Protein AF-A0A3L6GBQ1-F1 (afdb_monomer)

Foldseek 3Di:
DDDDDDDPDPPPPPPPPDPPDDQADKDWDFACDLPVPAIAIEIEFQAPPPPCVVVSVVVVVVCQVVVDDDDDCGVPRYYYYAPQHHDPDRPLRVLSNVQLVVLVVVCVVVVVPVPHDDSSVSSVVRDDPVNSVVSVVVVVVVVVVVVVVVVVVVVDDPDPPDPDDDD

Sequence (167 aa):
MGSGSNSKEGEERVLSHGDVGGSHWTLLILDNVTSPSVPRFVHHDSIAGAPNLPIAARLADALRPLLSGSNSKRDTVPLIEG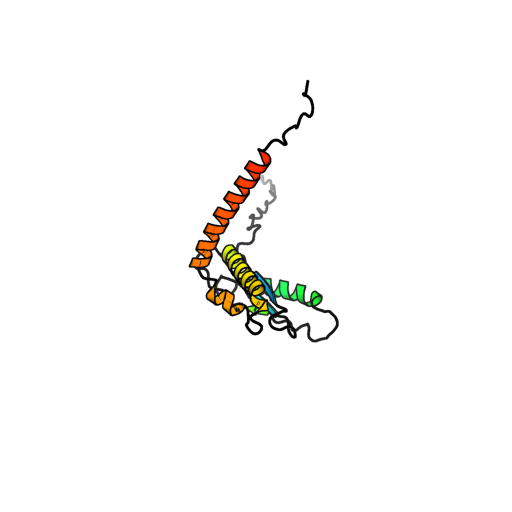PTPRQTNGYDCGVYVMAIARALCAWWKNGQDQRGGDWFQAVRSGVDAHSVEAMRTDLLQLINTLIQEKANANSTPMGDTDPGSLE
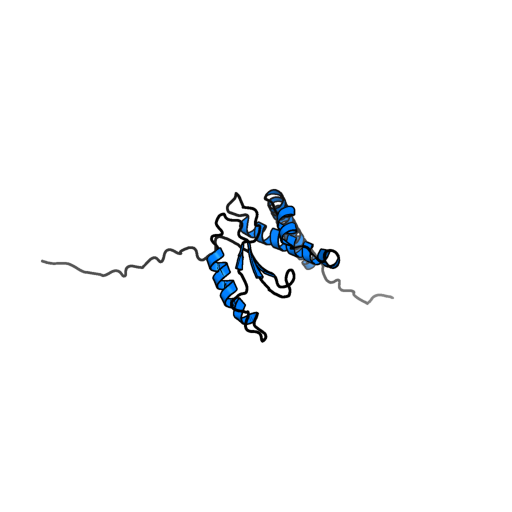
Organism: Zea mays (NCBI:txid4577)

Nearest PDB structures (foldseek):
  5lnb-assembly1_B  TM=4.120E-01  e=7.012E-03  Saccharomyces cerevisiae S288C
  7n1l-assembly4_J  TM=3.898E-01  e=8.463E+00  Brucella abortus 2308

Secondary structure (DSSP, 8-state):
--------------------S-----EEEEE-SSSTTS-EEEEE-SSTT-TTHHHHHHHHHHHGGGG-SS-S--TT--EEE--PPPPSSSS-HHHHHHHHHHHHHHHHHHTTS-TT--THHHHHHH-SHHHHHHHHHHHHHHHHHHHHHHHHHHTS-----------

Radius of gyration: 26.8 Å; Cα contacts (8 Å, |Δi|>4): 136; chains: 1; bounding box: 65×110×48 Å

Solvent-accessible surface area (backbone atoms only — not comparable to full-atom values): 10573 Å² total; per-residue (Å²): 140,82,87,78,86,78,82,79,74,77,80,75,77,76,71,72,85,65,75,91,69,84,88,78,47,66,39,77,42,82,45,56,69,86,36,72,91,56,44,34,36,35,38,34,40,31,51,86,87,36,83,58,48,72,56,50,48,54,52,48,61,69,45,42,70,77,74,59,86,88,69,96,76,52,98,63,60,45,79,43,81,45,78,48,60,70,61,92,66,90,78,50,40,58,45,49,41,51,43,45,53,50,28,50,54,51,44,58,72,60,38,87,81,50,88,83,67,64,63,61,56,42,30,61,76,60,44,46,74,66,53,34,53,50,47,54,52,52,51,54,51,51,52,53,50,54,52,50,52,55,54,53,62,75,67,59,76,82,74,82,81,78,91,81,85,83,132

InterPro domains:
  IPR003653 Ulp1 protease family, C-terminal catalytic domain [PF02902] (21-104)
  IPR003653 Ulp1 protease family, C-terminal catalytic domain [PS50600] (1-104)
  IPR038765 Papain-like cysteine peptidase superfamily [SSF54001] (20-145)
  IPR044613 NEDD8-specific protease 1/2-like [PTHR46468] (20-155)

Mean predicted aligned error: 12.12 Å

pLDDT: mean 81.48, std 19.96, range [34.19, 98.38]

Structure (mmCIF, N/CA/C/O backbone):
data_AF-A0A3L6GBQ1-F1
#
_entry.id   AF-A0A3L6GBQ1-F1
#
loop_
_atom_site.group_PDB
_atom_site.id
_atom_site.type_symbol
_atom_site.label_atom_id
_atom_site.label_alt_id
_atom_site.label_comp_id
_atom_site.label_asym_id
_atom_site.label_entity_id
_atom_site.label_seq_id
_atom_site.pdbx_PDB_ins_code
_atom_site.Cartn_x
_atom_site.Cartn_y
_atom_site.Cartn_z
_atom_site.occupancy
_atom_site.B_iso_or_equiv
_atom_site.auth_seq_id
_atom_site.auth_comp_id
_atom_site.auth_asym_id
_atom_site.auth_atom_id
_atom_site.pdbx_PDB_model_num
ATOM 1 N N . MET A 1 1 ? -49.668 -56.322 0.816 1.00 41.72 1 MET A N 1
ATOM 2 C CA . MET A 1 1 ? -49.027 -55.573 1.917 1.00 41.72 1 MET A CA 1
ATOM 3 C C . MET A 1 1 ? -47.766 -54.949 1.357 1.00 41.72 1 MET A C 1
ATOM 5 O O . MET A 1 1 ? -46.922 -55.683 0.869 1.00 41.72 1 MET A O 1
ATOM 9 N N . GLY A 1 2 ? -47.703 -53.623 1.315 1.00 37.28 2 GLY A N 1
ATOM 10 C CA . GLY A 1 2 ? -46.617 -52.889 0.669 1.00 37.28 2 GLY A CA 1
ATOM 11 C C . GLY A 1 2 ? -46.934 -51.401 0.640 1.00 37.28 2 GLY A C 1
ATOM 12 O O . GLY A 1 2 ? -47.176 -50.842 -0.422 1.00 37.28 2 GLY A O 1
ATOM 13 N N . SER A 1 3 ? -47.030 -50.805 1.830 1.00 37.66 3 SER A N 1
ATOM 14 C CA . SER A 1 3 ? -46.986 -49.354 2.011 1.00 37.66 3 SER A CA 1
ATOM 15 C C . SER A 1 3 ? -45.590 -48.852 1.661 1.00 37.66 3 SER A C 1
ATOM 17 O O . SER A 1 3 ? -44.602 -49.498 2.005 1.00 37.66 3 SER A O 1
ATOM 19 N N . GLY A 1 4 ? -45.505 -47.690 1.024 1.00 34.19 4 GLY A N 1
ATOM 20 C CA . GLY A 1 4 ? -44.226 -47.057 0.729 1.00 34.19 4 GLY A CA 1
ATOM 21 C C . GLY A 1 4 ? -44.398 -45.766 -0.050 1.00 34.19 4 GLY A C 1
ATOM 22 O O . GLY A 1 4 ? -44.032 -45.695 -1.218 1.00 34.19 4 GLY A O 1
ATOM 23 N N . SER A 1 5 ? -45.002 -44.767 0.591 1.00 44.19 5 SER A N 1
ATOM 24 C CA . SER A 1 5 ? -44.979 -43.372 0.156 1.00 44.19 5 SER A CA 1
ATOM 25 C C . SER A 1 5 ? -43.531 -42.935 -0.051 1.00 44.19 5 SER A C 1
ATOM 27 O O . SER A 1 5 ? -42.726 -43.070 0.866 1.00 44.19 5 SER A O 1
ATOM 29 N N . ASN A 1 6 ? -43.197 -42.405 -1.226 1.00 37.03 6 ASN A N 1
ATOM 30 C CA . ASN A 1 6 ? -41.892 -41.796 -1.456 1.00 37.03 6 ASN A CA 1
ATOM 31 C C . ASN A 1 6 ? -42.096 -40.323 -1.814 1.00 37.03 6 ASN A C 1
ATOM 33 O O . ASN A 1 6 ? -42.129 -39.932 -2.981 1.00 37.03 6 ASN A O 1
ATOM 37 N N . SER A 1 7 ? -42.297 -39.523 -0.769 1.00 39.69 7 SER A N 1
ATOM 38 C CA . SER A 1 7 ? -42.154 -38.074 -0.817 1.00 39.69 7 SER A CA 1
ATOM 39 C C . SER A 1 7 ? -40.669 -37.780 -0.996 1.00 39.69 7 SER A C 1
ATOM 41 O O . SER A 1 7 ? -39.887 -37.943 -0.065 1.00 39.69 7 SER A O 1
ATOM 43 N N . LYS A 1 8 ? -40.253 -37.393 -2.204 1.00 43.56 8 LYS A N 1
ATOM 44 C CA . LYS A 1 8 ? -38.941 -36.772 -2.386 1.00 43.56 8 LYS A CA 1
ATOM 45 C C . LYS A 1 8 ? -39.059 -35.330 -1.919 1.00 43.56 8 LYS A C 1
ATOM 47 O O . LYS A 1 8 ? -39.479 -34.459 -2.676 1.00 43.56 8 LYS A O 1
ATOM 52 N N . GLU A 1 9 ? -38.757 -35.133 -0.642 1.00 41.53 9 GLU A N 1
ATOM 53 C CA . GLU A 1 9 ? -38.424 -33.831 -0.087 1.00 41.53 9 GLU A CA 1
ATOM 54 C C . GLU A 1 9 ? -37.320 -33.221 -0.953 1.00 41.53 9 GLU A C 1
ATOM 56 O O . GLU A 1 9 ? -36.312 -33.864 -1.263 1.00 41.53 9 GLU A O 1
ATOM 61 N N . GLY A 1 10 ? -37.577 -32.006 -1.434 1.00 39.84 10 GLY A N 1
ATOM 62 C CA . GLY A 1 10 ? -36.578 -31.208 -2.114 1.00 39.84 10 GLY A CA 1
ATOM 63 C C . GLY A 1 10 ? -35.455 -30.953 -1.128 1.00 39.84 10 GLY A C 1
ATOM 64 O O . GLY A 1 10 ? -35.651 -30.257 -0.138 1.00 39.84 10 GLY A O 1
ATOM 65 N N . GLU A 1 11 ? -34.305 -31.555 -1.400 1.00 41.78 11 GLU A N 1
ATOM 66 C CA . GLU A 1 11 ? -33.051 -31.261 -0.731 1.00 41.78 11 GLU A CA 1
ATOM 67 C C . GLU A 1 11 ? -32.746 -29.782 -0.973 1.00 41.78 11 GLU A C 1
ATOM 69 O O . GLU A 1 11 ? -32.237 -29.375 -2.023 1.00 41.78 11 GLU A O 1
ATOM 74 N N . GLU A 1 12 ? -33.170 -28.961 -0.015 1.00 43.19 12 GLU A N 1
ATOM 75 C CA . GLU A 1 12 ? -32.773 -27.577 0.122 1.00 43.19 12 GLU A CA 1
ATOM 76 C C . GLU A 1 12 ? -31.256 -27.599 0.243 1.00 43.19 12 GLU A C 1
ATOM 78 O O . GLU A 1 12 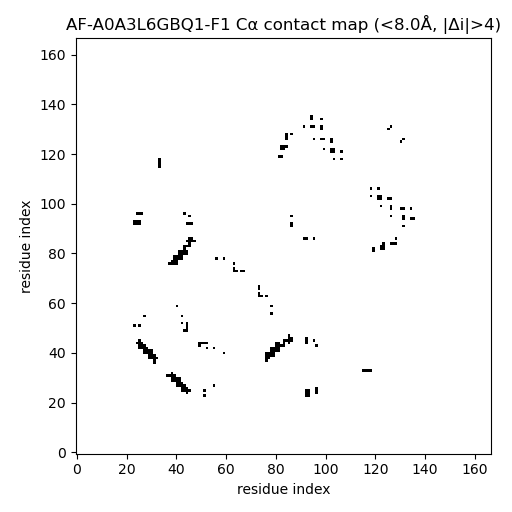? -30.682 -27.910 1.287 1.00 43.19 12 GLU A O 1
ATOM 83 N N . ARG A 1 13 ? -30.586 -27.331 -0.881 1.00 45.78 13 ARG A N 1
ATOM 84 C CA . ARG A 1 13 ? -29.183 -26.955 -0.870 1.00 45.78 13 ARG A CA 1
ATOM 85 C C . ARG A 1 13 ? -29.116 -25.686 -0.047 1.00 45.78 13 ARG A C 1
ATOM 87 O O . ARG A 1 13 ? -29.298 -24.592 -0.578 1.00 45.78 13 ARG A O 1
ATOM 94 N N . VAL A 1 14 ? -28.855 -25.854 1.243 1.00 46.78 14 VAL A N 1
ATOM 95 C CA . VAL A 1 14 ? -28.320 -24.810 2.095 1.00 46.78 14 VAL A CA 1
ATOM 96 C C . VAL A 1 14 ? -27.008 -24.424 1.433 1.00 46.78 14 VAL A C 1
ATOM 98 O O . VAL A 1 14 ? -25.966 -25.045 1.634 1.00 46.78 14 VAL A O 1
ATOM 101 N N . LEU A 1 15 ? -27.083 -23.430 0.549 1.00 51.75 15 LEU A N 1
ATOM 102 C CA . LEU A 1 15 ? -25.930 -22.649 0.174 1.00 51.75 15 LEU A CA 1
ATOM 103 C C . LEU A 1 15 ? -25.456 -22.073 1.501 1.00 51.75 15 LEU A C 1
ATOM 105 O O . LEU A 1 15 ? -26.070 -21.152 2.047 1.00 51.75 15 LEU A O 1
ATOM 109 N N . SER A 1 16 ? -24.410 -22.683 2.066 1.00 50.91 16 SER A N 1
ATOM 110 C CA . SER A 1 16 ? -23.622 -22.035 3.100 1.00 50.91 16 SER A CA 1
ATOM 111 C C . SER A 1 16 ? -23.408 -20.621 2.592 1.00 50.91 16 SER A C 1
ATOM 113 O O . SER A 1 16 ? -22.947 -20.462 1.456 1.00 50.91 16 SER A O 1
ATOM 115 N N . HIS A 1 17 ? -23.821 -19.625 3.369 1.00 53.19 17 HIS A N 1
ATOM 116 C CA . HIS A 1 17 ? -23.492 -18.236 3.100 1.00 53.19 17 HIS A CA 1
ATOM 117 C C . HIS A 1 17 ? -21.967 -18.137 3.201 1.00 53.19 17 HIS A C 1
ATOM 119 O O . HIS A 1 17 ? -21.422 -17.826 4.253 1.00 53.19 17 HIS A O 1
ATOM 125 N N . GLY A 1 18 ? -21.277 -18.554 2.140 1.00 50.28 18 GLY A N 1
ATOM 126 C CA . GLY A 1 18 ? -19.845 -18.421 2.002 1.00 50.28 18 GLY A CA 1
ATOM 127 C C . GLY A 1 18 ? -19.578 -16.934 2.015 1.00 50.28 18 GLY A C 1
ATOM 128 O O . GLY A 1 18 ? -20.224 -16.218 1.251 1.00 50.28 18 GLY A O 1
ATOM 129 N N . ASP A 1 19 ? -18.717 -16.514 2.941 1.00 51.97 19 ASP A N 1
ATOM 130 C CA . ASP A 1 19 ? -18.267 -15.143 3.170 1.00 51.97 19 ASP A CA 1
ATOM 131 C C . ASP A 1 19 ? -18.482 -14.246 1.950 1.00 51.97 19 ASP A C 1
ATOM 133 O O . ASP A 1 19 ? -17.696 -14.234 1.000 1.00 51.97 19 ASP A O 1
ATOM 137 N N . VAL A 1 20 ? -19.576 -13.485 1.968 1.00 53.97 20 VAL A N 1
ATOM 138 C CA . VAL A 1 20 ? -19.870 -12.477 0.949 1.00 53.97 20 VAL A CA 1
ATOM 139 C C . VAL A 1 20 ? -19.022 -11.246 1.290 1.00 53.97 20 VAL A C 1
ATOM 141 O O . VAL A 1 20 ? -19.536 -10.211 1.702 1.00 53.97 20 VAL A O 1
ATOM 144 N N . GLY A 1 21 ? -17.695 -11.382 1.233 1.00 73.44 21 GLY A N 1
ATOM 145 C CA . GLY A 1 21 ? -16.768 -10.341 1.667 1.00 73.44 21 GLY A CA 1
ATOM 146 C C . GLY A 1 21 ? -15.310 -10.601 1.286 1.00 73.44 21 GLY A C 1
ATOM 147 O O . GLY A 1 21 ? -14.914 -11.717 0.966 1.00 73.44 21 GLY A O 1
ATOM 148 N N . GLY A 1 22 ? -14.504 -9.537 1.310 1.00 81.31 22 GLY A N 1
ATOM 149 C CA . GLY A 1 22 ? -13.046 -9.613 1.212 1.00 81.31 22 GLY A CA 1
ATOM 150 C C . GLY A 1 22 ? -12.409 -9.547 2.601 1.00 81.31 22 GLY A C 1
ATOM 151 O O . GLY A 1 22 ? -12.785 -8.702 3.408 1.00 81.31 22 GLY A O 1
ATOM 152 N N . SER A 1 23 ? -11.439 -10.420 2.878 1.00 89.31 23 SER A N 1
ATOM 153 C CA . SER A 1 23 ? -10.748 -10.512 4.177 1.00 89.31 23 SER A CA 1
ATOM 154 C C . SER A 1 23 ? -9.443 -9.716 4.249 1.00 89.31 23 SER A C 1
ATOM 156 O O . SER A 1 23 ? -8.848 -9.599 5.319 1.00 89.31 23 SER A O 1
ATOM 158 N N . HIS A 1 24 ? -8.969 -9.184 3.118 1.00 95.31 24 HIS A N 1
ATOM 159 C CA . HIS A 1 24 ? -7.639 -8.598 3.017 1.00 95.31 24 HIS A CA 1
ATOM 160 C C . HIS A 1 24 ? -7.591 -7.412 2.058 1.00 95.31 24 HIS A C 1
ATOM 162 O O . HIS A 1 24 ? -8.119 -7.475 0.946 1.00 95.31 24 HIS A O 1
ATOM 168 N N . TRP A 1 25 ? -6.917 -6.347 2.485 1.00 96.81 25 TRP A N 1
ATOM 169 C CA . TRP A 1 25 ? -6.746 -5.116 1.723 1.00 96.81 25 TRP A CA 1
ATOM 170 C C . TRP A 1 25 ? -5.307 -4.984 1.241 1.00 96.81 25 TRP A C 1
ATOM 172 O O . TRP A 1 25 ? -4.361 -5.179 2.000 1.00 96.81 25 TRP A O 1
ATOM 182 N N . THR A 1 26 ? -5.151 -4.596 -0.021 1.00 97.69 26 THR A N 1
ATOM 183 C CA . THR A 1 26 ? -3.857 -4.291 -0.638 1.00 97.69 26 THR A CA 1
ATOM 184 C C . THR A 1 26 ? -3.963 -3.062 -1.515 1.00 97.69 26 THR A C 1
ATOM 186 O O . THR A 1 26 ? -5.059 -2.699 -1.942 1.00 97.69 26 THR A O 1
ATOM 189 N N . LEU A 1 27 ? -2.827 -2.449 -1.830 1.00 98.38 27 LEU A N 1
ATOM 190 C CA . LEU A 1 27 ? -2.771 -1.240 -2.641 1.00 98.38 27 LEU A CA 1
ATOM 191 C C . LEU A 1 27 ? -2.077 -1.524 -3.975 1.00 98.38 27 LEU A C 1
ATOM 193 O O . LEU A 1 27 ? -0.997 -2.104 -4.001 1.00 98.38 27 LEU A O 1
ATOM 197 N N . LEU A 1 28 ? -2.681 -1.096 -5.083 1.00 98.38 28 LEU A N 1
ATOM 198 C CA . LEU A 1 28 ? -2.044 -1.070 -6.399 1.00 98.38 28 LEU A CA 1
ATOM 199 C C . LEU A 1 28 ? -1.839 0.387 -6.813 1.00 98.38 28 LEU A C 1
ATOM 201 O O . LEU A 1 28 ? -2.798 1.154 -6.872 1.00 98.38 28 LEU A O 1
ATOM 205 N N . ILE A 1 29 ? -0.599 0.760 -7.106 1.00 96.69 29 ILE A N 1
ATOM 206 C CA . ILE A 1 29 ? -0.216 2.110 -7.527 1.00 96.69 29 ILE A CA 1
ATOM 207 C C . ILE A 1 29 ? 0.177 2.066 -8.997 1.00 96.69 29 ILE A C 1
ATOM 209 O O . ILE A 1 29 ? 1.008 1.249 -9.382 1.00 96.69 29 ILE A O 1
ATOM 213 N N . LEU A 1 30 ? -0.377 2.965 -9.809 1.00 94.31 30 LEU A N 1
ATOM 214 C CA . LEU A 1 30 ? 0.168 3.281 -11.125 1.00 94.31 30 LEU A CA 1
ATOM 215 C C . LEU A 1 30 ? 1.121 4.468 -10.982 1.00 94.31 30 LEU A C 1
ATOM 217 O O . LEU A 1 30 ? 0.693 5.603 -10.781 1.00 94.31 30 LEU A O 1
ATOM 221 N N . ASP A 1 31 ? 2.412 4.199 -11.095 1.00 91.50 31 ASP A N 1
ATOM 222 C CA . ASP A 1 31 ? 3.462 5.202 -11.044 1.00 91.50 31 ASP A CA 1
ATOM 223 C C . ASP A 1 31 ? 3.910 5.547 -12.464 1.00 91.50 31 ASP A C 1
ATOM 225 O O . ASP A 1 31 ? 4.516 4.730 -13.154 1.00 91.50 31 ASP A O 1
ATOM 229 N N . ASN A 1 32 ? 3.595 6.765 -12.897 1.00 87.25 32 ASN A N 1
ATOM 230 C CA . ASN A 1 32 ? 4.016 7.325 -14.183 1.00 87.25 32 ASN A CA 1
ATOM 231 C C . ASN A 1 32 ? 4.925 8.553 -14.004 1.00 87.25 32 ASN A C 1
ATOM 233 O O . ASN A 1 32 ? 5.056 9.374 -14.909 1.00 87.25 32 ASN A O 1
ATOM 237 N N . VAL A 1 33 ? 5.490 8.740 -12.808 1.00 82.44 33 VAL A N 1
ATOM 238 C CA . VAL A 1 33 ? 6.191 9.987 -12.473 1.00 82.44 33 VAL A CA 1
ATOM 239 C C . VAL A 1 33 ? 7.652 9.742 -12.154 1.00 82.44 33 VAL A C 1
ATOM 241 O O . VAL A 1 33 ? 8.502 10.507 -12.602 1.00 82.44 33 VAL A O 1
ATOM 244 N N . THR A 1 34 ? 7.972 8.668 -11.436 1.00 79.75 34 THR A N 1
ATOM 245 C CA . THR A 1 34 ? 9.373 8.346 -11.116 1.00 79.75 34 THR A CA 1
ATOM 246 C C . THR A 1 34 ? 10.176 7.928 -12.346 1.00 79.75 34 THR A C 1
ATOM 248 O O . THR A 1 34 ? 11.393 8.083 -12.384 1.00 79.75 34 THR A O 1
ATOM 251 N N . SER A 1 35 ? 9.507 7.402 -13.371 1.00 73.00 35 SER A N 1
ATOM 252 C CA . SER A 1 35 ? 10.093 7.036 -14.660 1.00 73.00 35 SER A CA 1
ATOM 253 C C . SER A 1 35 ? 9.124 7.425 -15.778 1.00 73.00 35 SER A C 1
ATOM 255 O O . SER A 1 35 ? 8.385 6.579 -16.272 1.00 73.00 35 SER A O 1
ATOM 257 N N . PRO A 1 36 ? 9.103 8.704 -16.203 1.00 67.00 36 PRO A N 1
ATOM 258 C CA . PRO A 1 36 ? 8.103 9.212 -17.151 1.00 67.00 36 PRO A CA 1
ATOM 259 C C . PRO A 1 36 ? 8.105 8.510 -18.518 1.00 67.00 36 PRO A C 1
ATOM 261 O O . PRO A 1 36 ? 7.135 8.585 -19.265 1.00 67.00 36 PRO A O 1
ATOM 264 N N . SER A 1 37 ? 9.207 7.842 -18.871 1.00 70.00 37 SER A N 1
ATOM 265 C CA . SER A 1 37 ? 9.342 7.064 -20.104 1.00 70.00 37 SER A CA 1
ATOM 266 C C . SER A 1 37 ? 8.820 5.628 -19.990 1.00 70.00 37 SER A C 1
ATOM 268 O O . SER A 1 37 ? 8.590 4.997 -21.024 1.00 70.00 37 SER A O 1
ATOM 270 N N . VAL A 1 38 ? 8.637 5.104 -18.772 1.00 80.25 38 VAL A N 1
ATOM 271 C CA . VAL A 1 38 ? 8.162 3.740 -18.502 1.00 80.25 38 VAL A CA 1
ATOM 272 C C . VAL A 1 38 ? 7.315 3.752 -17.220 1.00 80.25 38 VAL A C 1
ATOM 274 O O . VAL A 1 38 ? 7.877 3.630 -16.128 1.00 80.25 38 VAL A O 1
ATOM 277 N N . PRO A 1 39 ? 5.975 3.885 -17.314 1.00 89.38 39 PRO A N 1
ATOM 278 C CA . PRO A 1 39 ? 5.124 3.717 -16.144 1.00 89.38 39 PRO A CA 1
ATOM 279 C C . PRO A 1 39 ? 5.285 2.310 -15.567 1.00 89.38 39 PRO A C 1
ATOM 281 O O . PRO A 1 39 ? 5.656 1.374 -16.279 1.00 89.38 39 PRO A O 1
ATOM 284 N N . ARG A 1 40 ? 4.953 2.143 -14.290 1.00 92.56 40 ARG A N 1
ATOM 285 C CA . ARG A 1 40 ? 4.950 0.849 -13.600 1.00 92.56 40 ARG A CA 1
ATOM 286 C C . ARG A 1 40 ? 3.740 0.721 -12.689 1.00 92.56 40 ARG A C 1
ATOM 288 O O . ARG A 1 40 ? 3.287 1.698 -12.097 1.00 92.56 40 ARG A O 1
ATOM 295 N N . PHE A 1 41 ? 3.251 -0.500 -12.546 1.00 96.25 41 PHE A N 1
ATOM 296 C CA . PHE A 1 41 ? 2.348 -0.862 -11.470 1.00 96.25 41 PHE A CA 1
ATOM 297 C C . PHE A 1 41 ? 3.165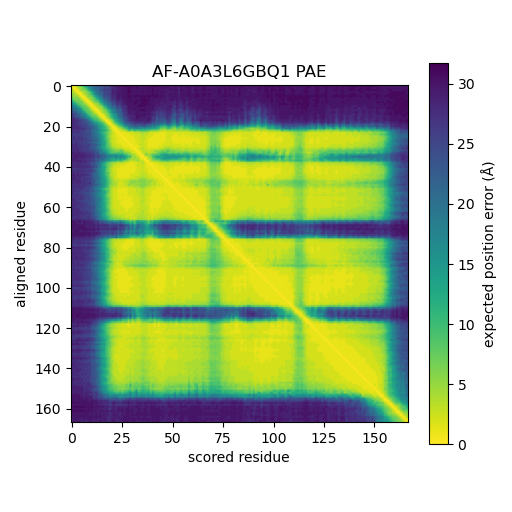 -1.343 -10.272 1.00 96.25 41 PHE A C 1
ATOM 299 O O . PHE A 1 41 ? 4.042 -2.191 -10.424 1.00 96.25 41 PHE A O 1
ATOM 306 N N . VAL A 1 42 ? 2.869 -0.826 -9.084 1.00 97.25 42 VAL A N 1
ATOM 307 C CA . VAL A 1 42 ? 3.493 -1.253 -7.830 1.00 97.25 42 VAL A CA 1
ATOM 308 C C . VAL A 1 42 ? 2.414 -1.779 -6.896 1.00 97.25 42 VAL A C 1
ATOM 310 O O . VAL A 1 42 ? 1.519 -1.036 -6.495 1.00 97.25 42 VAL A O 1
ATOM 313 N N . HIS A 1 43 ? 2.477 -3.068 -6.572 1.00 98.38 43 HIS A N 1
ATOM 314 C CA . HIS A 1 43 ? 1.557 -3.721 -5.644 1.00 98.38 43 HIS A CA 1
ATOM 315 C C . HIS A 1 43 ? 2.159 -3.775 -4.246 1.00 98.38 43 HIS A C 1
ATOM 317 O O . HIS A 1 43 ? 3.288 -4.218 -4.061 1.00 98.38 43 HIS A O 1
ATOM 323 N N . HIS A 1 44 ? 1.396 -3.323 -3.262 1.00 98.25 44 HIS A N 1
ATOM 324 C CA . HIS A 1 44 ? 1.744 -3.399 -1.858 1.00 98.25 44 HIS A CA 1
ATOM 325 C C . HIS A 1 44 ? 0.787 -4.323 -1.124 1.00 98.25 44 HIS A C 1
ATOM 327 O O . HIS A 1 44 ? -0.422 -4.072 -1.062 1.00 98.25 44 HIS A O 1
ATOM 333 N N . ASP A 1 45 ? 1.364 -5.354 -0.522 1.00 97.94 45 ASP A N 1
ATOM 334 C CA . ASP A 1 45 ? 0.681 -6.332 0.302 1.00 97.94 45 ASP A CA 1
ATOM 335 C C . ASP A 1 45 ? 1.450 -6.511 1.613 1.00 97.94 45 ASP A C 1
ATOM 337 O O . ASP A 1 45 ? 2.643 -6.815 1.619 1.00 97.94 45 ASP A O 1
ATOM 341 N N . SER A 1 46 ? 0.778 -6.264 2.734 1.00 97.38 46 SER A N 1
ATOM 342 C CA . SER A 1 46 ? 1.354 -6.404 4.071 1.00 97.38 46 SER A CA 1
ATOM 343 C C . SER A 1 46 ? 1.383 -7.853 4.559 1.00 97.38 46 SER A C 1
ATOM 345 O O . SER 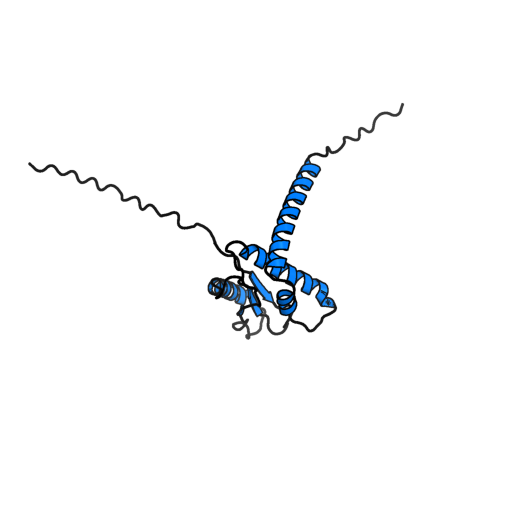A 1 46 ? 2.054 -8.141 5.554 1.00 97.38 46 SER A O 1
ATOM 347 N N . ILE A 1 47 ? 0.713 -8.782 3.870 1.00 95.81 47 ILE A N 1
ATOM 348 C CA . ILE A 1 47 ? 0.790 -10.216 4.148 1.00 95.81 47 ILE A CA 1
ATOM 349 C C . ILE A 1 47 ? 1.959 -10.839 3.381 1.00 95.81 47 ILE A C 1
ATOM 351 O O . ILE A 1 47 ? 2.228 -10.558 2.215 1.00 95.81 47 ILE A O 1
ATOM 355 N N . ALA A 1 48 ? 2.666 -11.736 4.064 1.00 91.00 48 ALA A N 1
ATOM 356 C CA . ALA A 1 48 ? 3.788 -12.468 3.497 1.00 91.00 48 ALA A CA 1
ATOM 357 C C . ALA A 1 48 ? 3.380 -13.279 2.259 1.00 91.00 48 ALA A C 1
ATOM 359 O O . ALA A 1 48 ? 2.378 -13.988 2.286 1.00 91.00 48 ALA A O 1
ATOM 360 N N . GLY A 1 49 ? 4.195 -13.214 1.204 1.00 91.56 49 GLY A N 1
ATOM 361 C CA . GLY A 1 49 ? 3.926 -13.919 -0.051 1.00 91.56 49 GLY A CA 1
ATOM 362 C C . GLY A 1 49 ? 2.872 -13.253 -0.938 1.00 91.56 49 GLY A C 1
ATOM 363 O O . GLY A 1 49 ? 2.503 -13.848 -1.943 1.00 91.56 49 GLY A O 1
ATOM 364 N N . ALA A 1 50 ? 2.402 -12.054 -0.570 1.00 92.06 50 ALA A N 1
ATOM 365 C CA . ALA A 1 50 ? 1.509 -11.217 -1.365 1.00 92.06 50 ALA A CA 1
ATOM 366 C C . ALA A 1 50 ? 0.310 -11.986 -1.964 1.00 92.06 50 ALA A C 1
ATOM 368 O O . ALA A 1 50 ? 0.177 -12.078 -3.188 1.00 92.06 50 ALA A O 1
ATOM 369 N N . PRO A 1 51 ? -0.582 -12.569 -1.136 1.00 94.69 51 PRO A N 1
ATOM 370 C CA . PRO A 1 51 ? -1.686 -13.407 -1.616 1.00 94.69 51 PRO A CA 1
ATOM 371 C C . PRO A 1 51 ? -2.617 -12.696 -2.608 1.00 94.69 51 PRO A C 1
ATOM 373 O O . PRO A 1 51 ? -3.242 -13.356 -3.439 1.00 94.69 51 PRO A O 1
ATOM 376 N N . ASN A 1 52 ? -2.687 -11.360 -2.571 1.00 97.12 52 ASN A N 1
ATOM 377 C CA . ASN A 1 52 ? -3.485 -10.579 -3.515 1.00 97.12 52 ASN A CA 1
ATOM 378 C C . ASN A 1 52 ? -2.734 -10.193 -4.801 1.00 97.12 52 ASN A C 1
ATOM 380 O O . ASN A 1 52 ? -3.325 -9.541 -5.664 1.00 97.12 52 ASN A O 1
ATOM 384 N N . LEU A 1 53 ? -1.479 -10.612 -4.996 1.00 97.19 53 LEU A N 1
ATOM 385 C CA . LEU A 1 53 ? -0.720 -10.329 -6.218 1.00 97.19 53 LEU A CA 1
ATOM 386 C C . LEU A 1 53 ? -1.436 -10.818 -7.496 1.00 97.19 53 LEU A C 1
ATOM 388 O O . LEU A 1 53 ? -1.518 -10.042 -8.449 1.00 97.19 53 LEU A O 1
ATOM 392 N N . PRO A 1 54 ? -2.057 -12.018 -7.551 1.00 97.44 54 PRO A N 1
ATOM 393 C CA . PRO A 1 54 ? -2.836 -12.433 -8.723 1.00 97.44 54 PRO A CA 1
ATOM 394 C C . PRO A 1 54 ? -4.079 -11.567 -8.986 1.00 97.44 54 PRO A C 1
ATOM 396 O O . PRO A 1 54 ? -4.569 -11.505 -10.115 1.00 97.44 54 PRO A O 1
ATOM 399 N N . ILE A 1 55 ? -4.631 -10.919 -7.956 1.00 97.00 55 ILE A N 1
ATOM 400 C CA . ILE A 1 55 ? -5.753 -9.978 -8.095 1.00 97.00 55 ILE A CA 1
ATOM 401 C C . ILE A 1 55 ? -5.239 -8.638 -8.625 1.00 97.00 55 ILE A C 1
ATOM 403 O O . ILE A 1 55 ? -5.809 -8.089 -9.567 1.00 97.00 55 ILE A O 1
ATOM 407 N N . ALA A 1 56 ? -4.119 -8.157 -8.084 1.00 97.62 56 ALA A N 1
ATOM 408 C CA . ALA A 1 56 ? -3.435 -6.963 -8.561 1.00 97.62 56 ALA A CA 1
ATOM 409 C C . ALA A 1 56 ? -2.985 -7.097 -10.024 1.00 97.62 56 ALA A C 1
ATOM 411 O O . ALA A 1 56 ? -3.157 -6.158 -10.795 1.00 97.62 56 ALA A O 1
ATOM 412 N N . ALA A 1 57 ? -2.492 -8.272 -10.428 1.00 97.06 57 ALA A N 1
ATOM 413 C CA . ALA A 1 57 ? -2.149 -8.587 -11.814 1.00 97.06 57 ALA A CA 1
ATOM 414 C C . ALA A 1 57 ? -3.359 -8.480 -12.743 1.00 97.06 57 ALA A C 1
ATOM 416 O O . ALA A 1 57 ? -3.294 -7.768 -13.740 1.00 97.06 57 ALA A O 1
ATOM 417 N N . ARG A 1 58 ? -4.493 -9.084 -12.369 1.00 97.25 58 ARG A N 1
ATOM 418 C CA . ARG A 1 58 ? -5.738 -8.977 -13.146 1.00 97.25 58 ARG A CA 1
ATOM 419 C C . ARG A 1 58 ? -6.219 -7.533 -13.288 1.00 97.25 58 ARG A C 1
ATOM 421 O O . ARG A 1 58 ? -6.658 -7.141 -14.366 1.00 97.25 58 ARG A O 1
ATOM 428 N N . LEU A 1 59 ? -6.120 -6.737 -12.222 1.00 96.75 59 LEU A N 1
ATOM 429 C CA . LEU A 1 59 ? -6.457 -5.315 -12.279 1.00 96.75 59 LEU A CA 1
ATOM 430 C C . LEU A 1 59 ? -5.478 -4.537 -13.172 1.00 96.75 59 LEU A C 1
ATOM 432 O O . LEU A 1 59 ? -5.912 -3.740 -13.998 1.00 96.75 59 LEU A O 1
ATOM 436 N N . ALA A 1 60 ? -4.173 -4.788 -13.055 1.00 95.00 60 ALA A N 1
ATOM 437 C CA . ALA A 1 60 ? -3.160 -4.173 -13.908 1.00 95.00 60 ALA A CA 1
ATOM 438 C C . ALA A 1 60 ? -3.394 -4.507 -15.390 1.00 95.00 60 ALA A C 1
ATOM 440 O O . ALA A 1 60 ? -3.384 -3.603 -16.224 1.00 95.00 60 ALA A O 1
ATOM 441 N N . ASP A 1 61 ? -3.683 -5.770 -15.716 1.00 93.62 61 ASP A N 1
ATOM 442 C CA . ASP A 1 61 ? -4.002 -6.219 -17.075 1.00 93.62 61 ASP A CA 1
ATOM 443 C C . ASP A 1 61 ? -5.227 -5.492 -17.643 1.00 93.62 61 ASP A C 1
ATOM 445 O O . ASP A 1 61 ? -5.202 -5.056 -18.792 1.00 93.62 61 ASP A O 1
ATOM 449 N N . ALA A 1 62 ? -6.268 -5.282 -16.831 1.00 93.94 62 ALA A N 1
ATOM 450 C CA . ALA A 1 62 ? -7.454 -4.527 -17.235 1.00 93.94 62 ALA A CA 1
ATOM 451 C C . ALA A 1 62 ? -7.170 -3.028 -17.459 1.00 93.94 62 ALA A C 1
ATOM 453 O O . ALA A 1 62 ? -7.821 -2.391 -18.287 1.00 93.94 62 ALA A O 1
ATOM 454 N N . LEU A 1 63 ? -6.196 -2.457 -16.742 1.00 91.69 63 LEU A N 1
ATOM 455 C CA . LEU A 1 63 ? -5.826 -1.043 -16.847 1.00 91.69 63 LEU A CA 1
ATOM 456 C C . LEU A 1 63 ? -4.831 -0.759 -17.982 1.00 91.69 63 LEU A C 1
ATOM 458 O O . LEU A 1 63 ? -4.857 0.336 -18.544 1.00 91.69 63 LEU A O 1
ATOM 462 N N . ARG A 1 64 ? -3.973 -1.718 -18.358 1.00 90.06 64 ARG A N 1
ATOM 463 C CA . ARG A 1 64 ? -2.947 -1.559 -19.413 1.00 90.06 64 ARG A CA 1
ATOM 464 C C . ARG A 1 64 ? -3.483 -0.984 -20.736 1.00 90.06 64 ARG A C 1
ATOM 466 O O . ARG A 1 64 ? -2.855 -0.056 -21.259 1.00 90.06 64 ARG A O 1
ATOM 473 N N . PRO A 1 65 ? -4.640 -1.425 -21.270 1.00 86.50 65 PRO A N 1
ATOM 474 C CA . PRO A 1 65 ? -5.201 -0.842 -22.488 1.00 86.50 65 PRO A CA 1
ATOM 475 C C . PRO A 1 65 ? -5.509 0.656 -22.361 1.00 86.50 65 PRO A C 1
ATOM 477 O O . PRO A 1 65 ? -5.376 1.390 -23.334 1.00 86.50 65 PRO A O 1
ATOM 480 N N . LEU A 1 66 ? -5.855 1.147 -21.169 1.00 85.56 66 LEU A N 1
ATOM 481 C CA . LEU A 1 66 ? -6.181 2.562 -20.946 1.00 85.56 66 LEU A CA 1
ATOM 482 C C . LEU A 1 66 ? -4.942 3.460 -20.919 1.00 85.56 66 LEU A C 1
ATOM 484 O O . LEU A 1 66 ? -5.024 4.649 -21.212 1.00 85.56 66 LEU A O 1
ATOM 488 N N . LEU A 1 67 ? -3.770 2.889 -20.644 1.00 80.44 67 LEU A N 1
ATOM 489 C CA . LEU A 1 67 ? -2.489 3.600 -20.682 1.00 80.44 67 LEU A CA 1
ATOM 490 C C . LEU A 1 67 ? -1.986 3.798 -22.124 1.00 80.44 67 LEU A C 1
ATOM 492 O O . LEU A 1 67 ? -0.867 4.267 -22.356 1.00 80.44 67 LEU A O 1
ATOM 496 N N . SER A 1 68 ? -2.821 3.441 -23.112 1.00 64.19 68 SER A N 1
ATOM 497 C CA . SER A 1 68 ? -2.442 3.249 -24.501 1.00 64.19 68 SER A CA 1
ATOM 498 C C . SER A 1 68 ? -2.750 4.376 -25.491 1.00 64.19 68 SER A C 1
ATOM 500 O O . SER A 1 68 ? -3.380 4.148 -26.515 1.00 64.19 68 SER A O 1
ATOM 502 N N . GLY A 1 69 ? -2.154 5.561 -25.319 1.00 59.25 69 GLY A N 1
ATOM 503 C CA . GLY A 1 69 ? -2.158 6.629 -26.344 1.00 59.25 69 GLY A CA 1
ATOM 504 C C . GLY A 1 69 ? -1.014 6.564 -27.384 1.00 59.25 69 GLY A C 1
ATOM 505 O O . GLY A 1 69 ? 0.029 7.171 -27.176 1.00 59.25 69 GLY A O 1
ATOM 506 N N . SER A 1 70 ? -1.133 5.787 -28.480 1.00 53.69 70 SER A N 1
ATOM 507 C CA . SER A 1 70 ? -0.286 5.821 -29.720 1.00 53.69 70 SER A CA 1
ATOM 508 C C . SER A 1 70 ? 1.132 5.168 -29.917 1.00 53.69 70 SER A C 1
ATOM 510 O O . SER A 1 70 ? 1.717 5.418 -30.960 1.00 53.69 70 SER A O 1
ATOM 512 N N . ASN A 1 71 ? 1.722 4.311 -29.071 1.00 54.06 71 ASN A N 1
ATOM 513 C CA . ASN A 1 71 ? 3.052 3.697 -29.310 1.00 54.06 71 ASN A CA 1
ATOM 514 C C . ASN A 1 71 ? 3.159 2.284 -28.702 1.00 54.06 71 ASN A C 1
ATOM 516 O O . ASN A 1 71 ? 2.817 2.059 -27.545 1.00 54.06 71 ASN A O 1
ATOM 520 N N . SER A 1 72 ? 3.662 1.342 -29.495 1.00 52.59 72 SER A N 1
ATOM 521 C CA . SER A 1 72 ? 3.600 -0.127 -29.382 1.00 52.59 72 SER A CA 1
ATOM 522 C C . SER A 1 72 ? 4.463 -0.795 -28.290 1.00 52.59 72 SER A C 1
ATOM 524 O O . SER A 1 72 ? 4.718 -1.991 -28.358 1.00 52.59 72 SER A O 1
ATOM 526 N N . LYS A 1 73 ? 4.890 -0.069 -27.247 1.00 55.09 73 LYS A N 1
ATOM 527 C CA . LYS A 1 73 ? 5.644 -0.620 -26.093 1.00 55.09 73 LYS A CA 1
ATOM 528 C C . LYS A 1 73 ? 4.765 -0.808 -24.843 1.00 55.09 73 LYS A C 1
ATOM 530 O O . LYS A 1 73 ? 5.167 -0.435 -23.749 1.00 55.09 73 LYS A O 1
ATOM 535 N N . ARG A 1 74 ? 3.517 -1.262 -25.002 1.00 56.66 74 ARG A N 1
ATOM 536 C CA . ARG A 1 74 ? 2.475 -1.130 -23.957 1.00 56.66 74 ARG A CA 1
ATOM 537 C C . ARG A 1 74 ? 1.960 -2.381 -23.307 1.00 56.66 74 ARG A C 1
ATOM 539 O O . ARG A 1 74 ? 1.485 -2.301 -22.178 1.00 56.66 74 ARG A O 1
ATOM 546 N N . ASP A 1 75 ? 2.193 -3.522 -23.928 1.00 57.59 75 ASP A N 1
ATOM 547 C CA . ASP A 1 75 ? 1.997 -4.807 -23.263 1.00 57.59 75 ASP A CA 1
ATOM 548 C C . ASP A 1 75 ? 3.057 -5.054 -22.171 1.00 57.59 75 ASP A C 1
ATOM 550 O O . ASP A 1 75 ? 3.094 -6.111 -21.553 1.00 57.59 75 ASP A O 1
ATOM 554 N N . THR A 1 76 ? 3.923 -4.066 -21.905 1.00 73.94 76 THR A N 1
ATOM 555 C CA . THR A 1 76 ? 5.118 -4.193 -21.073 1.00 73.94 76 THR A CA 1
ATOM 556 C C . THR A 1 76 ? 5.115 -3.312 -19.826 1.00 73.94 76 THR A C 1
ATOM 558 O O . THR A 1 76 ? 6.166 -3.221 -19.200 1.00 73.94 76 THR A O 1
ATOM 561 N N . VAL A 1 77 ? 4.011 -2.639 -19.453 1.00 88.81 77 VAL A N 1
ATOM 562 C CA . VAL A 1 77 ? 3.962 -1.895 -18.173 1.00 88.81 77 VAL A CA 1
ATOM 563 C C . VAL A 1 77 ? 4.130 -2.910 -17.033 1.00 88.81 77 VAL A C 1
ATOM 565 O O . VAL A 1 77 ? 3.214 -3.717 -16.808 1.00 88.81 77 VAL A O 1
ATOM 568 N N . PRO A 1 78 ? 5.289 -2.930 -16.345 1.00 92.62 78 PRO A N 1
ATOM 569 C CA . PRO A 1 78 ? 5.604 -3.993 -15.410 1.00 92.62 78 PRO A CA 1
ATOM 570 C C . PRO A 1 78 ? 4.735 -3.864 -14.164 1.00 92.62 78 PRO A C 1
ATOM 572 O O . PRO A 1 78 ? 4.433 -2.757 -13.719 1.00 92.62 78 PRO A O 1
ATOM 575 N N . LEU A 1 79 ? 4.359 -5.008 -13.600 1.00 95.44 7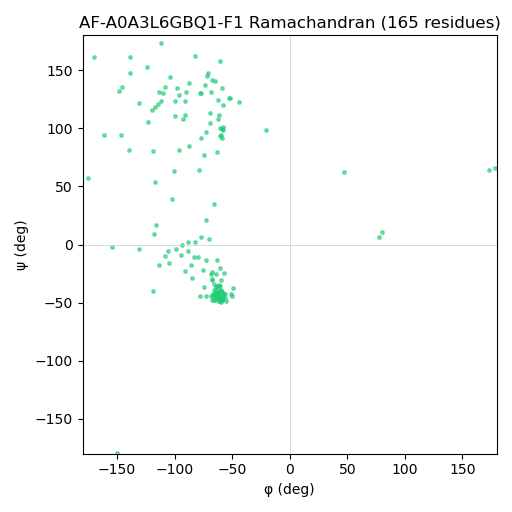9 LEU A N 1
ATOM 576 C CA . LEU A 1 79 ? 3.848 -5.102 -12.241 1.00 95.44 79 LEU A CA 1
ATOM 577 C C . LEU A 1 79 ? 4.992 -5.567 -11.348 1.00 95.44 79 LEU A C 1
ATOM 579 O O . LEU A 1 79 ? 5.580 -6.615 -11.606 1.00 95.44 79 LEU A O 1
ATOM 583 N N . ILE A 1 80 ? 5.303 -4.786 -10.321 1.00 95.69 80 ILE A N 1
ATOM 584 C CA . ILE A 1 80 ? 6.330 -5.111 -9.334 1.00 95.69 80 ILE A CA 1
ATOM 585 C C . ILE A 1 80 ? 5.738 -5.089 -7.928 1.00 95.69 80 ILE A C 1
ATOM 587 O O . ILE A 1 80 ? 4.788 -4.355 -7.654 1.00 95.69 80 ILE A O 1
ATOM 591 N N . GLU A 1 81 ? 6.322 -5.869 -7.027 1.00 96.69 81 GLU A N 1
ATOM 592 C CA . GLU A 1 81 ? 6.027 -5.768 -5.601 1.00 96.69 81 GLU A CA 1
ATOM 593 C C . GLU A 1 81 ? 6.760 -4.563 -5.002 1.00 96.69 81 GLU A C 1
ATOM 595 O O . GLU A 1 81 ? 7.959 -4.356 -5.211 1.00 96.69 81 GLU A O 1
ATOM 600 N N . GLY A 1 82 ? 6.018 -3.743 -4.268 1.00 95.19 82 GLY A N 1
ATOM 601 C CA . GLY A 1 82 ? 6.537 -2.593 -3.549 1.00 95.19 82 GLY A CA 1
ATOM 602 C C . GLY A 1 82 ? 7.150 -2.978 -2.201 1.00 95.19 82 GLY A C 1
ATOM 603 O O . GLY A 1 82 ? 6.873 -4.051 -1.658 1.00 95.19 82 GLY A O 1
ATOM 604 N N . PRO A 1 83 ? 7.969 -2.095 -1.604 1.00 94.06 83 PRO A N 1
ATOM 605 C CA . PRO A 1 83 ? 8.608 -2.347 -0.317 1.00 94.06 83 PRO A CA 1
ATOM 606 C C . PRO A 1 83 ? 7.617 -2.217 0.846 1.00 94.06 83 PRO A C 1
ATOM 608 O O . PRO A 1 83 ? 7.600 -1.210 1.548 1.00 94.06 83 PRO A O 1
ATOM 611 N N . THR A 1 84 ? 6.779 -3.230 1.040 1.00 94.69 84 THR A N 1
ATOM 612 C CA . THR A 1 84 ? 5.754 -3.236 2.090 1.00 94.69 84 THR A CA 1
ATOM 613 C C . THR A 1 84 ? 6.288 -3.863 3.374 1.00 94.69 84 THR A C 1
ATOM 615 O O . THR A 1 84 ? 6.724 -5.017 3.349 1.00 94.69 84 THR A O 1
ATOM 618 N N . PRO A 1 85 ? 6.247 -3.158 4.517 1.00 94.31 85 PRO A N 1
ATOM 619 C CA . PRO A 1 85 ? 6.512 -3.791 5.798 1.00 94.31 85 PRO A CA 1
ATOM 620 C C . PRO A 1 85 ? 5.425 -4.824 6.107 1.00 94.31 85 PRO A C 1
ATOM 622 O O . PRO A 1 85 ? 4.244 -4.616 5.833 1.00 94.31 85 PRO A O 1
ATOM 625 N N . ARG A 1 86 ? 5.833 -5.953 6.682 1.00 95.38 86 ARG A N 1
ATOM 626 C CA . ARG A 1 86 ? 4.924 -7.065 6.965 1.00 95.38 86 ARG A CA 1
ATOM 627 C C . ARG A 1 86 ? 4.081 -6.767 8.198 1.00 95.38 86 ARG A C 1
ATOM 629 O O . ARG A 1 86 ? 4.636 -6.448 9.249 1.00 95.38 86 ARG A O 1
ATOM 636 N N . GLN A 1 87 ? 2.769 -6.948 8.087 1.00 95.06 87 GLN A N 1
ATOM 637 C CA . GLN A 1 87 ? 1.899 -6.955 9.258 1.00 95.06 87 GLN A CA 1
ATOM 638 C C . GLN A 1 87 ? 2.128 -8.231 10.076 1.00 95.06 87 GLN A C 1
ATOM 640 O O . GLN A 1 87 ? 2.406 -9.302 9.528 1.00 95.06 87 GLN A O 1
ATOM 645 N N . THR A 1 88 ? 1.978 -8.123 11.392 1.00 92.75 88 THR A N 1
ATOM 646 C CA . THR A 1 88 ? 2.070 -9.253 12.334 1.00 92.75 88 THR A CA 1
ATOM 647 C C . THR A 1 88 ? 0.716 -9.644 12.928 1.00 92.75 88 THR A C 1
ATOM 649 O O . THR A 1 88 ? 0.605 -10.692 13.556 1.00 92.75 88 THR A O 1
ATOM 652 N N . ASN A 1 89 ? -0.318 -8.830 12.707 1.00 93.19 89 ASN A N 1
ATOM 653 C CA . ASN A 1 89 ? -1.698 -9.082 13.117 1.00 93.19 89 ASN A CA 1
ATOM 654 C C . ASN A 1 89 ? -2.604 -9.314 11.893 1.00 93.19 89 ASN A C 1
ATOM 656 O O . ASN A 1 89 ? -2.163 -9.182 10.755 1.00 93.19 89 ASN A O 1
ATOM 660 N N . GLY A 1 90 ? -3.868 -9.684 12.114 1.00 91.62 90 GLY A N 1
ATOM 661 C CA . GLY A 1 90 ? -4.824 -10.001 11.042 1.00 91.62 90 GLY A CA 1
ATOM 662 C C . GLY A 1 90 ? -5.707 -8.839 10.574 1.00 91.62 90 GLY A C 1
ATOM 663 O O . GLY A 1 90 ? -6.539 -9.046 9.701 1.00 91.62 90 GLY A O 1
ATOM 664 N N . TYR A 1 91 ? -5.575 -7.642 11.152 1.00 94.38 91 TYR A N 1
ATOM 665 C CA . TYR A 1 91 ? -6.584 -6.577 11.030 1.00 94.38 91 TYR A CA 1
ATOM 666 C C . TYR A 1 91 ? -6.014 -5.204 10.628 1.00 94.38 91 TYR A C 1
ATOM 668 O O . TYR A 1 91 ? -6.775 -4.254 10.424 1.00 94.38 91 TYR A O 1
ATOM 676 N N . ASP A 1 92 ? -4.691 -5.069 10.513 1.00 96.94 92 ASP A N 1
ATOM 677 C CA . ASP A 1 92 ? -4.030 -3.822 10.110 1.00 96.94 92 ASP A CA 1
ATOM 678 C C . ASP A 1 92 ? -3.864 -3.659 8.598 1.00 96.94 92 ASP A C 1
ATOM 680 O O . ASP A 1 92 ? -3.448 -2.584 8.178 1.00 96.94 92 ASP A O 1
ATOM 684 N N . CYS A 1 93 ? -4.204 -4.646 7.760 1.00 97.25 93 CYS A N 1
ATOM 685 C CA . CYS A 1 93 ? -3.993 -4.566 6.303 1.00 97.25 93 CYS A CA 1
ATOM 686 C C . CYS A 1 93 ? -4.549 -3.269 5.684 1.00 97.25 93 CYS A C 1
ATOM 688 O O . CYS A 1 93 ? -3.863 -2.593 4.918 1.00 97.25 93 CYS A O 1
ATOM 690 N N . GLY A 1 94 ? -5.750 -2.846 6.095 1.00 97.19 94 GLY A N 1
ATOM 691 C CA . GLY A 1 94 ? -6.334 -1.572 5.663 1.00 97.19 94 GLY A CA 1
ATOM 692 C C . GLY A 1 94 ? -5.566 -0.339 6.160 1.00 97.19 94 GLY A C 1
ATOM 693 O O . GLY A 1 94 ? -5.462 0.656 5.446 1.00 97.19 94 GLY A O 1
ATOM 694 N N . VAL A 1 95 ? -4.976 -0.398 7.355 1.00 98.06 95 VAL A N 1
ATOM 695 C CA . VAL A 1 95 ? -4.164 0.699 7.904 1.00 98.06 95 VAL A CA 1
ATOM 696 C C . VAL A 1 95 ? -2.801 0.773 7.218 1.00 98.06 95 VAL A C 1
ATOM 698 O O . VAL A 1 95 ? -2.350 1.871 6.914 1.00 98.06 95 VAL A O 1
ATOM 701 N N . TYR A 1 96 ? -2.192 -0.361 6.859 1.00 98.38 96 TYR A N 1
ATOM 702 C CA . TYR A 1 96 ? -0.999 -0.387 6.005 1.00 98.38 96 TYR A CA 1
ATOM 703 C C . TYR A 1 96 ? -1.257 0.269 4.644 1.00 98.38 96 TYR A C 1
ATOM 705 O O . TYR A 1 96 ? -0.452 1.091 4.205 1.00 98.38 96 TYR A O 1
ATOM 713 N N . VAL A 1 97 ? -2.397 -0.025 4.005 1.00 98.25 97 VAL A N 1
ATOM 714 C CA . VAL A 1 97 ? -2.812 0.642 2.757 1.00 98.25 97 VAL A CA 1
ATOM 715 C C . VAL A 1 97 ? -2.862 2.162 2.937 1.00 98.25 97 VAL A C 1
ATOM 717 O O . VAL A 1 97 ? -2.280 2.898 2.135 1.00 98.25 97 VAL A O 1
ATOM 720 N N . MET A 1 98 ? -3.501 2.643 4.008 1.00 98.12 98 MET A N 1
ATOM 721 C CA . MET A 1 98 ? -3.582 4.077 4.310 1.00 98.12 98 MET A CA 1
ATOM 722 C C . MET A 1 98 ? -2.211 4.692 4.626 1.00 98.12 98 MET A C 1
ATOM 724 O O . MET A 1 98 ? -1.916 5.794 4.163 1.00 98.12 98 MET A O 1
ATOM 728 N N . ALA A 1 99 ? -1.352 3.982 5.359 1.00 98.12 99 ALA A N 1
ATOM 729 C CA . ALA A 1 99 ? -0.019 4.446 5.728 1.00 98.12 99 ALA A CA 1
ATOM 730 C C . ALA A 1 99 ? 0.891 4.615 4.511 1.00 98.12 99 ALA A C 1
ATOM 732 O O . ALA A 1 99 ? 1.535 5.655 4.359 1.00 98.12 99 ALA A O 1
ATOM 733 N N . ILE A 1 100 ? 0.874 3.644 3.596 1.00 97.94 100 ILE A N 1
ATOM 734 C CA . ILE A 1 100 ? 1.604 3.724 2.329 1.00 97.94 100 ILE A CA 1
ATOM 735 C C . ILE A 1 100 ? 1.069 4.887 1.493 1.00 97.94 100 ILE A C 1
ATOM 737 O O . ILE A 1 100 ? 1.850 5.730 1.054 1.00 97.94 100 ILE A O 1
ATOM 741 N N . ALA A 1 101 ? -0.253 5.004 1.334 1.00 97.44 101 ALA A N 1
ATOM 742 C CA . ALA A 1 101 ? -0.856 6.112 0.594 1.00 97.44 101 ALA A CA 1
ATOM 743 C C . ALA A 1 101 ? -0.476 7.484 1.187 1.00 97.44 101 ALA A C 1
ATOM 745 O O . ALA A 1 101 ? -0.135 8.407 0.446 1.00 97.44 101 ALA A O 1
ATOM 746 N N . ARG A 1 102 ? -0.462 7.621 2.522 1.00 96.50 102 ARG A N 1
ATOM 747 C CA . ARG A 1 102 ? -0.024 8.845 3.215 1.00 96.50 102 ARG A CA 1
ATOM 748 C C . ARG A 1 102 ? 1.449 9.151 2.937 1.00 96.50 102 ARG A C 1
ATOM 750 O O . ARG A 1 102 ? 1.766 10.306 2.652 1.00 96.50 102 ARG A O 1
ATOM 757 N N . ALA A 1 103 ? 2.326 8.146 2.984 1.00 95.06 103 ALA A N 1
ATOM 758 C CA . ALA A 1 103 ? 3.751 8.303 2.689 1.00 95.06 103 ALA A CA 1
ATOM 759 C C . ALA A 1 103 ? 3.988 8.762 1.241 1.00 95.06 103 ALA A C 1
ATOM 761 O O . ALA A 1 103 ? 4.759 9.696 1.017 1.00 95.06 103 ALA A O 1
ATOM 762 N N . LEU A 1 104 ? 3.269 8.186 0.269 1.00 93.44 104 LEU A N 1
ATOM 763 C CA . LEU A 1 104 ? 3.328 8.625 -1.130 1.00 93.44 104 LEU A CA 1
ATOM 764 C C . LEU A 1 104 ? 2.825 10.057 -1.305 1.00 93.44 104 LEU A C 1
ATOM 766 O O . LEU A 1 104 ? 3.480 10.853 -1.971 1.00 93.44 104 LEU A O 1
ATOM 770 N N . CYS A 1 105 ? 1.689 10.407 -0.700 1.00 93.75 105 CYS A N 1
ATOM 771 C CA . CYS A 1 105 ? 1.149 11.764 -0.762 1.00 93.75 105 CYS A CA 1
ATOM 772 C C . CYS A 1 105 ? 2.114 12.794 -0.159 1.00 93.75 105 CYS A C 1
ATOM 774 O O . CYS A 1 105 ? 2.257 13.890 -0.700 1.00 93.75 105 CYS A O 1
ATOM 776 N N . ALA A 1 106 ? 2.778 12.459 0.950 1.00 92.31 106 ALA A N 1
ATOM 777 C CA . ALA A 1 106 ? 3.791 13.315 1.558 1.00 92.31 106 ALA A CA 1
ATOM 778 C C . ALA A 1 106 ? 5.015 13.462 0.644 1.00 92.31 106 ALA A C 1
ATOM 780 O O . ALA A 1 106 ? 5.440 14.582 0.369 1.00 92.31 106 ALA A O 1
ATOM 781 N N . TRP A 1 107 ? 5.532 12.350 0.113 1.00 91.12 107 TRP A N 1
ATOM 782 C CA . TRP A 1 107 ? 6.631 12.367 -0.852 1.00 91.12 107 TRP A CA 1
ATOM 783 C C . TRP A 1 107 ? 6.297 13.216 -2.084 1.00 91.12 107 TRP A C 1
ATOM 785 O O . TRP A 1 107 ? 7.086 14.076 -2.462 1.00 91.12 107 TRP A O 1
ATOM 795 N N . TRP A 1 108 ? 5.100 13.049 -2.652 1.00 88.81 108 TRP A N 1
ATOM 796 C CA . TRP A 1 108 ? 4.637 13.803 -3.816 1.00 88.81 108 TRP A CA 1
ATOM 797 C C . TRP A 1 108 ? 4.616 15.310 -3.561 1.00 88.81 108 TRP A C 1
ATOM 799 O O . TRP A 1 108 ? 5.130 16.090 -4.360 1.00 88.81 108 TRP A O 1
ATOM 809 N N . LYS A 1 109 ? 4.045 15.724 -2.422 1.00 89.06 109 LYS A N 1
ATOM 810 C CA . LYS A 1 109 ? 3.961 17.138 -2.026 1.00 89.06 109 LYS A CA 1
ATOM 811 C C . LYS A 1 109 ? 5.339 17.753 -1.786 1.00 89.06 109 LYS A C 1
ATOM 813 O O . LYS A 1 109 ? 5.552 18.907 -2.137 1.00 89.06 109 LYS A O 1
ATOM 818 N N . ASN A 1 110 ? 6.269 16.978 -1.235 1.00 83.75 110 ASN A N 1
ATOM 819 C CA . ASN A 1 110 ? 7.632 17.423 -0.939 1.00 83.75 110 ASN A CA 1
ATOM 820 C C . ASN A 1 110 ? 8.570 17.334 -2.167 1.00 83.75 110 ASN A C 1
ATOM 822 O O . ASN A 1 110 ? 9.688 17.844 -2.141 1.00 83.75 110 ASN A O 1
ATOM 826 N N . GLY A 1 111 ? 8.130 16.677 -3.245 1.00 65.19 111 GLY A N 1
ATOM 827 C CA . GLY A 1 111 ? 8.938 16.270 -4.397 1.00 65.19 111 GLY A CA 1
ATOM 828 C C . GLY A 1 111 ? 9.194 17.334 -5.468 1.00 65.19 111 GLY A C 1
ATOM 829 O O . GLY A 1 111 ? 9.876 17.030 -6.446 1.00 65.19 111 GLY A O 1
ATOM 830 N N . GLN A 1 112 ? 8.721 18.578 -5.310 1.00 55.41 112 GLN A N 1
ATOM 831 C CA . GLN A 1 112 ? 9.123 19.664 -6.222 1.00 55.41 112 GLN A CA 1
ATOM 832 C C . GLN A 1 112 ? 10.616 20.040 -6.075 1.00 55.41 112 GLN A C 1
ATOM 834 O O . GLN A 1 112 ? 11.222 20.453 -7.069 1.00 55.41 112 GLN A O 1
ATOM 839 N N . ASP A 1 113 ? 11.226 19.757 -4.912 1.00 53.38 113 ASP A N 1
ATOM 840 C CA . ASP A 1 113 ? 12.640 20.041 -4.603 1.00 53.38 113 ASP A CA 1
ATOM 841 C C . ASP A 1 113 ? 13.567 18.800 -4.606 1.00 53.38 113 ASP A C 1
ATOM 843 O O . ASP A 1 113 ? 14.786 18.942 -4.527 1.00 53.38 113 ASP A O 1
ATOM 847 N N . GLN A 1 114 ? 13.043 17.572 -4.758 1.00 53.19 114 GLN A N 1
ATOM 848 C CA . GLN A 1 114 ? 13.824 16.315 -4.701 1.00 53.19 114 GLN A CA 1
ATOM 849 C C . GLN A 1 114 ? 13.802 15.520 -6.020 1.00 53.19 114 GLN A C 1
ATOM 851 O O . GLN A 1 114 ? 13.470 14.334 -6.050 1.00 53.19 114 GLN A O 1
ATOM 856 N N . ARG A 1 115 ? 14.167 16.177 -7.129 1.00 52.34 115 ARG A N 1
ATOM 857 C CA . ARG A 1 115 ? 14.026 15.712 -8.530 1.00 52.34 115 ARG A CA 1
ATOM 858 C C . ARG A 1 115 ? 14.858 14.480 -8.961 1.00 52.34 115 ARG A C 1
ATOM 860 O O . ARG A 1 115 ? 15.288 14.415 -10.108 1.00 52.34 115 ARG A O 1
ATOM 867 N N . GLY A 1 116 ? 15.086 13.489 -8.103 1.00 57.84 116 GLY A N 1
ATOM 868 C CA . GLY A 1 116 ? 15.822 12.284 -8.513 1.00 57.84 116 GLY A CA 1
ATOM 869 C C . GLY A 1 116 ? 15.559 10.993 -7.742 1.00 57.84 116 GLY A C 1
ATOM 870 O O . GLY A 1 116 ? 16.161 9.983 -8.092 1.00 57.84 116 GLY A O 1
ATOM 871 N N . GLY A 1 117 ? 14.710 10.991 -6.707 1.00 72.50 117 GLY A N 1
ATOM 872 C CA . GLY A 1 117 ? 14.508 9.818 -5.844 1.00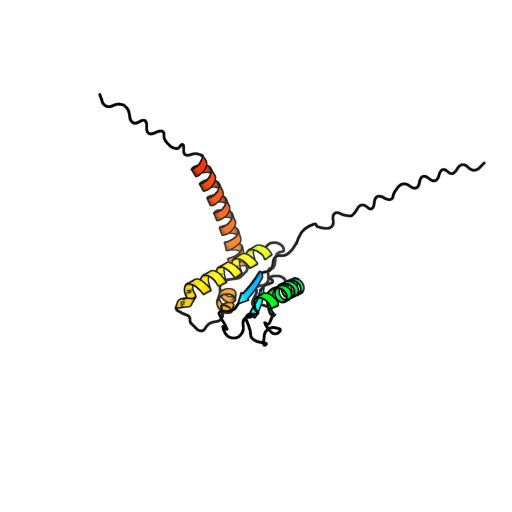 72.50 117 GLY A CA 1
ATOM 873 C C . GLY A 1 117 ? 13.208 9.055 -6.107 1.00 72.50 117 GLY A C 1
ATOM 874 O O . GLY A 1 117 ? 12.173 9.658 -6.370 1.00 72.50 117 GLY A O 1
ATOM 875 N N . ASP A 1 118 ? 13.250 7.728 -5.974 1.00 86.88 118 ASP A N 1
ATOM 876 C CA . ASP A 1 118 ? 12.066 6.860 -5.948 1.00 86.88 118 ASP A CA 1
ATOM 877 C C . ASP A 1 118 ? 11.318 7.008 -4.602 1.00 86.88 118 ASP A C 1
ATOM 879 O O . ASP A 1 118 ? 11.939 7.016 -3.532 1.00 86.88 118 ASP A O 1
ATOM 883 N N . TRP A 1 119 ? 9.983 7.085 -4.628 1.00 91.69 119 TRP A N 1
ATOM 884 C CA . TRP A 1 119 ? 9.136 7.162 -3.428 1.00 91.69 119 TRP A CA 1
ATOM 885 C C . TRP A 1 119 ? 9.218 5.920 -2.538 1.00 91.69 119 TRP A C 1
ATOM 887 O O . TRP A 1 119 ? 8.805 5.963 -1.377 1.00 91.69 119 TRP A O 1
ATOM 897 N N . PHE A 1 120 ? 9.800 4.826 -3.036 1.00 93.94 120 PHE A N 1
ATOM 898 C CA . PHE A 1 120 ? 10.085 3.622 -2.257 1.00 93.94 120 PHE A CA 1
ATOM 899 C C . PHE A 1 120 ? 10.803 3.930 -0.941 1.00 93.94 120 PHE A C 1
ATOM 901 O O . PHE A 1 120 ? 10.500 3.302 0.074 1.00 93.94 120 PHE A O 1
ATOM 908 N N . GLN A 1 121 ? 11.717 4.906 -0.927 1.00 91.56 121 GLN A N 1
ATOM 909 C CA . GLN A 1 121 ? 12.423 5.271 0.299 1.00 91.56 121 GLN A CA 1
ATOM 910 C C . GLN A 1 121 ? 11.485 5.877 1.346 1.00 91.56 121 GLN A C 1
ATOM 912 O O . GLN A 1 121 ? 11.605 5.541 2.520 1.00 91.56 121 GLN A O 1
ATOM 917 N N . ALA A 1 122 ? 10.521 6.704 0.930 1.00 92.81 122 ALA A N 1
ATOM 918 C CA . ALA A 1 122 ? 9.542 7.296 1.838 1.00 92.81 122 ALA A CA 1
ATOM 919 C C . ALA A 1 122 ? 8.658 6.227 2.494 1.00 92.81 122 ALA A C 1
ATOM 921 O O . ALA A 1 122 ? 8.346 6.327 3.679 1.00 92.81 122 ALA A O 1
ATOM 922 N N . VAL A 1 123 ? 8.302 5.173 1.751 1.00 95.81 123 VAL A N 1
ATOM 923 C CA . VAL A 1 123 ? 7.573 4.028 2.315 1.00 95.81 123 VAL A CA 1
ATOM 924 C C . VAL A 1 123 ? 8.449 3.262 3.303 1.00 95.81 123 VAL A C 1
ATOM 926 O O . VAL A 1 123 ? 8.016 3.018 4.424 1.00 95.81 123 VAL A O 1
ATOM 929 N N . ARG A 1 124 ? 9.697 2.942 2.932 1.00 95.12 124 ARG A N 1
ATOM 930 C CA . ARG A 1 124 ? 10.632 2.206 3.803 1.00 95.12 124 ARG A CA 1
ATOM 931 C C . ARG A 1 124 ? 10.936 2.928 5.114 1.00 95.12 124 ARG A C 1
ATOM 933 O O . ARG A 1 124 ? 11.139 2.260 6.118 1.00 95.12 124 ARG A O 1
ATOM 940 N N . SER A 1 125 ? 11.019 4.257 5.097 1.00 92.81 125 SER A N 1
ATOM 941 C CA . SER A 1 125 ? 11.336 5.046 6.292 1.00 92.81 125 SER A CA 1
ATOM 942 C C . SER A 1 125 ? 10.109 5.491 7.085 1.00 92.81 125 SER A C 1
ATOM 944 O O . SER A 1 125 ? 10.252 5.846 8.248 1.00 92.81 125 SER A O 1
ATOM 946 N N . GLY A 1 126 ? 8.935 5.569 6.452 1.00 94.00 126 GLY A N 1
ATOM 947 C CA . GLY A 1 126 ? 7.728 6.141 7.056 1.00 94.00 126 GLY A CA 1
ATOM 948 C C . GLY A 1 126 ? 6.683 5.119 7.497 1.00 94.00 126 GLY A C 1
ATOM 949 O O . GLY A 1 126 ? 5.776 5.465 8.256 1.00 94.00 126 GLY A O 1
ATOM 950 N N . VAL A 1 127 ? 6.776 3.875 7.024 1.00 97.44 127 VAL A N 1
ATOM 951 C CA . VAL A 1 127 ? 5.797 2.829 7.324 1.00 97.44 127 VAL A CA 1
ATOM 952 C C . VAL A 1 127 ? 6.475 1.707 8.099 1.00 97.44 127 VAL A C 1
ATOM 954 O O . VAL A 1 127 ? 7.373 1.042 7.593 1.00 97.44 127 VAL A O 1
ATOM 957 N N . ASP A 1 128 ? 6.006 1.474 9.317 1.00 96.81 128 ASP A N 1
ATOM 958 C CA . ASP A 1 128 ? 6.329 0.318 10.143 1.00 96.81 128 ASP A CA 1
ATOM 959 C C . ASP A 1 128 ? 5.134 -0.004 11.059 1.00 96.81 128 ASP A C 1
ATOM 961 O O . ASP A 1 128 ? 4.087 0.640 10.983 1.00 96.81 128 ASP A O 1
ATOM 965 N N . ALA A 1 129 ? 5.252 -1.033 11.900 1.00 96.12 129 ALA A N 1
ATOM 966 C CA . ALA A 1 129 ? 4.163 -1.421 12.798 1.00 96.12 129 ALA A CA 1
ATOM 967 C C . ALA A 1 129 ? 3.783 -0.305 13.789 1.00 96.12 129 ALA A C 1
ATOM 969 O O . ALA A 1 129 ? 2.607 -0.145 14.106 1.00 96.12 129 ALA A O 1
ATOM 970 N N . HIS A 1 130 ? 4.756 0.488 14.246 1.00 96.75 130 HIS A N 1
ATOM 971 C CA . HIS A 1 130 ? 4.518 1.561 15.203 1.00 96.75 130 HIS A CA 1
ATOM 972 C C . HIS A 1 130 ? 3.796 2.743 14.547 1.00 96.75 130 HIS A C 1
ATOM 974 O O . HIS A 1 130 ? 2.819 3.252 15.094 1.00 96.75 130 HIS A O 1
ATOM 980 N N . SER A 1 131 ? 4.215 3.153 13.346 1.00 97.31 131 SER A N 1
ATOM 981 C CA . SER A 1 131 ? 3.547 4.229 12.611 1.00 97.31 131 SER A CA 1
ATOM 982 C C . SER A 1 131 ? 2.141 3.832 12.146 1.00 97.31 131 SER A C 1
ATOM 984 O O . SER A 1 131 ? 1.246 4.679 12.105 1.00 97.31 131 SER A O 1
ATOM 986 N N . VAL A 1 132 ? 1.910 2.545 11.867 1.00 97.81 132 VAL A N 1
ATOM 987 C CA . VAL A 1 132 ? 0.581 1.982 11.579 1.00 97.81 132 VAL A CA 1
ATOM 988 C C . VAL A 1 132 ? -0.318 1.993 12.818 1.00 97.81 132 VAL A C 1
ATOM 990 O O . VAL A 1 132 ? -1.471 2.416 12.725 1.00 97.81 132 VAL A O 1
ATOM 993 N N . GLU A 1 133 ? 0.189 1.599 13.986 1.00 96.94 133 GLU A N 1
ATOM 994 C CA . GLU A 1 133 ? -0.560 1.673 15.248 1.00 96.94 133 GLU A CA 1
ATOM 995 C C . GLU A 1 133 ? -0.917 3.122 15.619 1.00 96.94 133 GLU A C 1
ATOM 997 O O . GLU A 1 133 ? -2.068 3.422 15.960 1.00 96.94 133 GLU A O 1
ATOM 1002 N N . ALA A 1 134 ? 0.039 4.044 15.476 1.00 97.56 134 ALA A N 1
ATOM 1003 C CA . ALA A 1 134 ? -0.201 5.471 15.660 1.00 97.56 134 ALA A CA 1
ATOM 1004 C C . ALA A 1 134 ? -1.283 5.974 14.692 1.00 97.56 134 ALA A C 1
ATOM 1006 O O . ALA A 1 134 ? -2.253 6.595 15.116 1.00 97.56 134 ALA A O 1
ATOM 1007 N N . MET A 1 135 ? -1.198 5.611 13.407 1.00 97.81 135 MET A N 1
ATOM 1008 C CA . MET A 1 135 ? -2.207 5.981 12.414 1.00 97.81 135 MET A CA 1
ATOM 1009 C C . MET A 1 135 ? -3.595 5.428 12.744 1.00 97.81 135 MET A C 1
ATOM 1011 O O . MET A 1 135 ? -4.587 6.127 12.557 1.00 97.81 135 MET A O 1
ATOM 1015 N N . ARG A 1 136 ? -3.697 4.190 13.237 1.00 97.62 136 ARG A N 1
ATOM 1016 C CA . ARG A 1 136 ? -4.974 3.614 13.687 1.00 97.62 136 ARG A CA 1
ATOM 1017 C C . ARG A 1 136 ? -5.600 4.473 14.789 1.00 97.62 136 ARG A C 1
ATOM 1019 O O . ARG A 1 136 ? -6.803 4.733 14.745 1.00 97.62 136 ARG A O 1
ATOM 1026 N N . THR A 1 137 ? -4.787 4.931 15.738 1.00 98.12 137 THR A N 1
ATOM 1027 C CA . THR A 1 137 ? -5.224 5.823 16.822 1.00 98.12 137 THR A CA 1
ATOM 1028 C C . THR A 1 137 ? -5.650 7.189 16.281 1.00 98.12 137 THR A C 1
ATOM 1030 O O . THR A 1 137 ? -6.752 7.647 16.589 1.00 98.12 137 THR A O 1
ATOM 1033 N N . ASP A 1 138 ? -4.837 7.795 15.413 1.00 97.75 138 ASP A N 1
ATOM 1034 C CA . ASP A 1 138 ? -5.123 9.084 14.773 1.00 97.75 138 ASP A CA 1
ATOM 1035 C C . ASP A 1 138 ? -6.436 9.046 13.978 1.00 97.75 138 ASP A C 1
ATOM 1037 O O . ASP A 1 138 ? -7.242 9.971 14.047 1.00 97.75 138 ASP A O 1
ATOM 1041 N N . LEU A 1 139 ? -6.677 7.967 13.226 1.00 97.62 139 LEU A N 1
ATOM 1042 C CA . LEU A 1 139 ? -7.890 7.795 12.425 1.00 97.62 139 LEU A CA 1
ATOM 1043 C C . LEU A 1 139 ? -9.137 7.710 13.300 1.00 97.62 139 LEU A C 1
ATOM 1045 O O . LEU A 1 139 ? -10.146 8.336 12.981 1.00 97.62 139 LEU A O 1
ATOM 1049 N N . LEU A 1 140 ? -9.072 6.972 14.410 1.00 97.50 140 LEU A N 1
ATOM 1050 C CA . LEU A 1 140 ? -10.184 6.889 15.353 1.00 97.50 140 LEU A CA 1
ATOM 1051 C C . LEU A 1 140 ? -10.494 8.263 15.959 1.00 97.50 140 LEU A C 1
ATOM 1053 O O . LEU A 1 140 ? -11.657 8.662 16.029 1.00 97.50 140 LEU A O 1
ATOM 1057 N N . GLN A 1 141 ? -9.458 9.002 16.360 1.00 98.12 141 GLN A N 1
ATOM 1058 C CA . GLN A 1 141 ? -9.616 10.360 16.877 1.00 98.12 141 GLN A CA 1
ATOM 1059 C C . GLN A 1 141 ? -10.220 11.293 15.825 1.00 98.12 141 GLN A C 1
ATOM 1061 O O . GLN A 1 141 ? -11.191 11.987 16.119 1.00 98.12 141 GLN A O 1
ATOM 1066 N N . LEU A 1 142 ? -9.712 11.262 14.589 1.00 97.94 142 LEU A N 1
ATOM 1067 C CA . LEU A 1 142 ? -10.222 12.073 13.486 1.00 97.94 142 LEU A CA 1
ATOM 1068 C C . LEU A 1 142 ? -11.702 11.788 13.204 1.00 97.94 142 LEU A C 1
ATOM 1070 O O . LEU A 1 142 ? -12.485 12.724 13.064 1.00 97.94 142 LEU A O 1
ATOM 1074 N N . ILE A 1 143 ? -12.099 10.514 13.155 1.00 97.94 143 ILE A N 1
ATOM 1075 C CA . ILE A 1 143 ? -13.498 10.119 12.944 1.00 97.94 143 ILE A CA 1
ATOM 1076 C C . ILE A 1 143 ? -14.390 10.692 14.050 1.00 97.94 143 ILE A C 1
ATOM 1078 O O . ILE A 1 143 ? -15.423 11.289 13.750 1.00 97.94 143 ILE A O 1
ATOM 1082 N N . ASN A 1 144 ? -13.984 10.564 15.315 1.00 98.06 144 ASN A N 1
ATOM 1083 C CA . ASN A 1 144 ? -14.755 11.084 16.445 1.00 98.06 144 ASN A CA 1
ATOM 1084 C C . ASN A 1 144 ? -14.886 12.613 16.400 1.00 98.06 144 ASN A C 1
ATOM 1086 O O . ASN A 1 144 ? -15.978 13.140 16.620 1.00 98.06 144 ASN A O 1
ATOM 1090 N N . THR A 1 145 ? -13.808 13.321 16.055 1.00 98.19 145 THR A N 1
ATOM 1091 C CA . THR A 1 145 ? -13.830 14.778 15.872 1.00 98.19 145 THR A CA 1
ATOM 1092 C C . THR A 1 145 ? -14.812 15.180 14.775 1.00 98.19 145 THR A C 1
ATOM 1094 O O . THR A 1 145 ? -15.686 16.008 15.017 1.00 98.19 145 THR A O 1
ATOM 1097 N N . LEU A 1 146 ? -14.746 14.541 13.602 1.00 97.88 146 LEU A N 1
ATOM 1098 C CA . LEU A 1 146 ? -15.641 14.842 12.479 1.00 97.88 146 LEU A CA 1
ATOM 1099 C C . LEU A 1 146 ? -17.115 14.555 12.809 1.00 97.88 146 LEU A C 1
ATOM 1101 O O . LEU A 1 146 ? -18.005 15.289 12.374 1.00 97.88 146 LEU A O 1
ATOM 1105 N N . ILE A 1 147 ? -17.394 13.510 13.597 1.00 97.62 147 ILE A N 1
ATOM 1106 C CA . ILE A 1 147 ? -18.747 13.218 14.094 1.00 97.62 147 ILE A CA 1
ATOM 1107 C C . ILE A 1 147 ? -19.242 14.352 15.001 1.00 97.62 147 ILE A C 1
ATOM 1109 O O . ILE A 1 147 ? -20.369 14.823 14.827 1.00 97.62 147 ILE A O 1
ATOM 1113 N N . GLN A 1 148 ? -18.409 14.822 15.933 1.00 96.50 148 GLN A N 1
ATOM 1114 C CA . GLN A 1 148 ? -18.780 15.895 16.855 1.00 96.50 148 GLN A CA 1
ATOM 1115 C C . GLN A 1 148 ? -18.976 17.236 16.137 1.00 96.50 148 GLN A C 1
ATOM 1117 O O . GLN A 1 148 ? -19.949 17.941 16.403 1.00 96.50 148 GLN A O 1
ATOM 1122 N N . GLU A 1 149 ? -18.094 17.579 15.197 1.00 96.00 149 GLU A N 1
ATOM 1123 C CA . GLU A 1 149 ? -18.213 18.788 14.376 1.00 96.00 149 GLU A CA 1
ATOM 1124 C C . GLU A 1 149 ? -19.524 18.794 13.586 1.00 96.00 149 GLU A C 1
ATOM 1126 O O . GLU A 1 149 ? -20.247 19.794 13.585 1.00 96.00 149 GLU A O 1
ATOM 1131 N N . LYS A 1 150 ? -19.886 17.653 12.984 1.00 95.75 150 LYS A N 1
ATOM 1132 C CA . LYS A 1 150 ? -21.159 17.496 12.272 1.00 95.75 150 LYS A CA 1
ATOM 1133 C C . LYS A 1 150 ? -22.364 17.666 13.204 1.00 95.75 150 LYS A C 1
ATOM 1135 O O . LYS A 1 150 ? -23.345 18.297 12.813 1.00 95.75 150 LYS A O 1
ATOM 1140 N N . ALA A 1 151 ? -22.307 17.128 14.422 1.00 94.69 151 ALA A N 1
ATOM 1141 C CA . ALA A 1 151 ? -23.379 17.276 15.407 1.00 94.69 151 ALA A CA 1
ATOM 1142 C C . ALA A 1 151 ? -23.550 18.739 15.860 1.00 94.69 151 ALA A C 1
ATOM 1144 O O . ALA A 1 151 ? -24.674 19.241 15.921 1.00 94.69 151 ALA A O 1
ATOM 1145 N N . ASN A 1 152 ? -22.443 19.446 16.107 1.00 92.69 152 ASN A N 1
ATOM 1146 C CA . ASN A 1 152 ? -22.452 20.852 16.517 1.00 92.69 152 ASN A CA 1
ATOM 1147 C C . ASN A 1 152 ? -22.986 21.770 15.404 1.00 92.69 152 ASN A C 1
ATOM 1149 O O . ASN A 1 152 ? -23.817 22.640 15.668 1.00 92.69 152 ASN A O 1
ATOM 1153 N N . ALA A 1 153 ? -22.567 21.544 14.153 1.00 91.19 153 ALA A N 1
ATOM 1154 C CA . ALA A 1 153 ? -23.041 22.308 12.998 1.00 91.19 153 ALA A CA 1
ATOM 1155 C C . ALA A 1 153 ? -24.563 22.186 12.805 1.00 91.19 153 ALA A C 1
ATOM 1157 O O . ALA A 1 153 ? -25.234 23.177 12.533 1.00 91.19 153 ALA A O 1
ATOM 1158 N N . ASN A 1 154 ? -25.125 20.995 13.026 1.00 85.38 154 ASN A N 1
ATOM 1159 C CA . ASN A 1 154 ? -26.569 20.758 12.940 1.00 85.38 154 ASN A CA 1
ATOM 1160 C C . ASN A 1 154 ? -27.369 21.352 14.114 1.00 85.38 154 ASN A C 1
ATOM 1162 O O . ASN A 1 154 ? -28.593 21.416 14.041 1.00 85.38 154 ASN A O 1
ATOM 1166 N N . SER A 1 155 ? -26.695 21.753 15.194 1.00 81.69 155 SER A N 1
ATOM 1167 C CA . SER A 1 155 ? -27.323 22.263 16.420 1.00 81.69 155 SER A CA 1
ATOM 1168 C C . SER A 1 155 ? -27.343 23.794 16.501 1.00 81.69 155 SER A C 1
ATOM 1170 O O . SER A 1 155 ? -27.895 24.337 17.453 1.00 81.69 155 SER A O 1
ATOM 1172 N N . THR A 1 156 ? -26.746 24.502 15.535 1.00 69.19 156 THR A N 1
ATOM 1173 C CA . THR A 1 156 ? -26.718 25.974 15.514 1.00 69.19 156 THR A CA 1
ATOM 1174 C C . THR A 1 156 ? -27.936 26.492 14.734 1.00 69.19 156 THR A C 1
ATOM 1176 O O . THR A 1 156 ? -27.985 26.289 13.520 1.00 69.19 156 THR A O 1
ATOM 1179 N N . PRO A 1 157 ? -28.932 27.144 15.369 1.00 61.91 157 PRO A N 1
ATOM 1180 C CA . PRO A 1 157 ? -30.053 27.732 14.647 1.00 61.91 157 PRO A CA 1
ATOM 1181 C C . PRO A 1 157 ? -29.542 28.919 13.830 1.00 61.91 157 PRO A C 1
ATOM 1183 O O . PRO A 1 157 ? -28.829 29.778 14.351 1.00 61.91 157 PRO A O 1
ATOM 1186 N N . MET A 1 158 ? -29.910 28.966 12.552 1.00 57.25 158 MET A N 1
ATOM 1187 C CA . MET A 1 158 ? -29.769 30.148 11.708 1.00 57.25 158 MET A CA 1
ATOM 1188 C C . MET A 1 158 ? -30.607 31.249 12.363 1.00 57.25 158 MET A C 1
ATOM 1190 O O . MET A 1 158 ? -31.830 31.190 12.327 1.00 57.25 158 MET A O 1
ATOM 1194 N N . GLY A 1 159 ? -29.951 32.151 13.096 1.00 55.88 159 GLY A N 1
ATOM 1195 C CA . GLY A 1 159 ? -30.628 33.191 13.856 1.00 55.88 159 GLY A CA 1
ATOM 1196 C C . GLY A 1 159 ? -31.481 34.046 12.929 1.00 55.88 159 GLY A C 1
ATOM 1197 O O . GLY A 1 159 ? -30.950 34.665 12.007 1.00 55.88 159 GLY A O 1
ATOM 1198 N N . ASP A 1 160 ? -32.785 34.073 13.192 1.00 52.91 160 ASP A N 1
ATOM 1199 C CA . ASP A 1 160 ? -33.696 35.079 12.666 1.00 52.91 160 ASP A CA 1
ATOM 1200 C C . ASP A 1 160 ? -33.200 36.450 13.142 1.0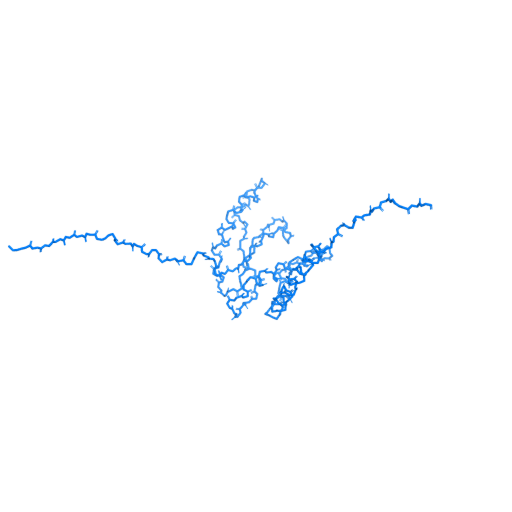0 52.91 160 ASP A C 1
ATOM 1202 O O . ASP A 1 160 ? -33.409 36.857 14.286 1.00 52.91 160 ASP A O 1
ATOM 1206 N N . THR A 1 161 ? -32.486 37.170 12.279 1.00 54.78 161 THR A N 1
ATOM 1207 C CA . THR A 1 161 ? -32.339 38.616 12.432 1.00 54.78 161 THR A CA 1
ATOM 1208 C C . THR A 1 161 ? -33.672 39.248 12.063 1.00 54.78 161 THR A C 1
ATOM 1210 O O . THR A 1 161 ? -33.950 39.443 10.882 1.00 54.78 161 THR A O 1
ATOM 1213 N N . ASP A 1 162 ? -34.482 39.541 13.077 1.00 55.25 162 ASP A N 1
ATOM 1214 C CA . ASP A 1 162 ? -35.629 40.443 12.995 1.00 55.25 162 ASP A CA 1
ATOM 1215 C C . ASP A 1 162 ? -35.124 41.891 12.811 1.00 55.25 162 ASP A C 1
ATOM 1217 O O . ASP A 1 162 ? -34.458 42.423 13.707 1.00 55.25 162 ASP A O 1
ATOM 1221 N N . PRO A 1 163 ? -35.354 42.551 11.659 1.00 58.62 163 PRO A N 1
ATOM 1222 C CA . PRO A 1 163 ? -34.979 43.938 11.454 1.00 58.62 163 PRO A CA 1
ATOM 1223 C C . P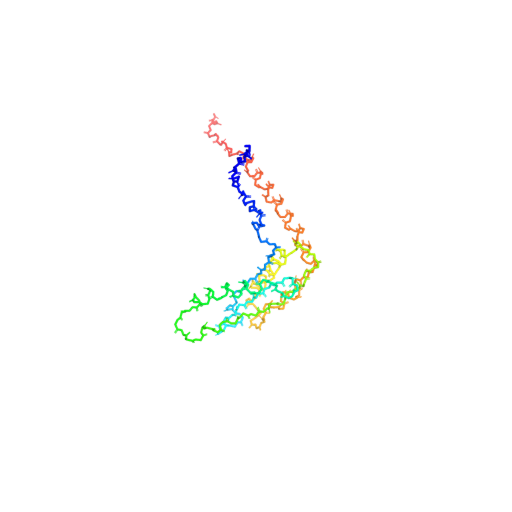RO A 1 163 ? -36.201 44.814 11.737 1.00 58.62 163 PRO A C 1
ATOM 1225 O O . PRO A 1 163 ? -36.907 45.211 10.810 1.00 58.62 163 PRO A O 1
ATOM 1228 N N . GLY A 1 164 ? -36.484 45.120 13.003 1.00 57.25 164 GLY A N 1
ATOM 1229 C CA . GLY A 1 164 ? -37.711 45.868 13.271 1.00 57.25 164 GLY A CA 1
ATOM 1230 C C . GLY A 1 164 ? -37.978 46.303 14.699 1.00 57.25 164 GLY A C 1
ATOM 1231 O O . GLY A 1 164 ? -39.052 46.014 15.202 1.00 57.25 164 GLY A O 1
ATOM 1232 N N . SER A 1 165 ? -37.074 47.058 15.329 1.00 50.47 165 SER A N 1
ATOM 1233 C CA . SER A 1 165 ? -37.505 48.021 16.356 1.00 50.47 165 SER A CA 1
ATOM 1234 C C . SER A 1 165 ? -36.435 49.082 16.616 1.00 50.47 165 SER A C 1
ATOM 1236 O O . SER A 1 165 ? -35.516 48.896 17.410 1.00 50.47 165 SER A O 1
ATOM 1238 N N . LEU A 1 166 ? -36.570 50.213 15.929 1.00 51.50 166 LEU A N 1
ATOM 1239 C CA . LEU A 1 166 ? -36.104 51.509 16.410 1.00 51.50 166 LEU A CA 1
ATOM 1240 C C . LEU A 1 166 ? -37.338 52.414 16.398 1.00 51.50 166 LEU A C 1
ATOM 1242 O O . LEU A 1 166 ? -37.824 52.773 15.324 1.00 51.50 166 LEU A O 1
ATOM 1246 N N . GLU A 1 167 ? -37.871 52.678 17.592 1.00 50.97 167 GLU A N 1
ATOM 1247 C CA . GLU A 1 167 ? -38.628 53.903 17.877 1.00 50.97 167 GLU A CA 1
ATOM 1248 C C . GLU A 1 167 ? -37.653 55.072 18.070 1.00 50.97 167 GLU A C 1
ATOM 1250 O O . GLU A 1 167 ? -36.543 54.831 18.607 1.00 50.97 167 GLU A O 1
#